Protein AF-R7TW68-F1 (afdb_monomer_lite)

Radius of gyration: 15.7 Å; chains: 1; bounding box: 42×20×42 Å

Structure (mmCIF, N/CA/C/O backbone):
data_AF-R7TW68-F1
#
_entry.id   AF-R7TW68-F1
#
loop_
_atom_site.group_PDB
_atom_site.id
_atom_site.type_symbol
_atom_site.label_atom_id
_atom_site.label_alt_id
_atom_site.label_comp_id
_atom_site.label_asym_id
_atom_site.label_entity_id
_atom_site.label_seq_id
_atom_site.pdbx_PDB_ins_code
_atom_site.Cartn_x
_atom_site.Cartn_y
_atom_site.Cartn_z
_atom_site.occupancy
_atom_site.B_iso_or_equiv
_atom_site.auth_seq_id
_atom_site.auth_comp_id
_atom_site.auth_asym_id
_atom_site.auth_atom_id
_atom_site.pdbx_PDB_model_num
ATOM 1 N N . GLU A 1 1 ? -18.576 6.615 12.251 1.00 61.56 1 GLU A N 1
ATOM 2 C CA . GLU A 1 1 ? -17.763 7.619 12.966 1.00 61.56 1 GLU A CA 1
ATOM 3 C C . GLU A 1 1 ? -17.789 7.376 14.468 1.00 61.56 1 GLU A C 1
ATOM 5 O O . GLU A 1 1 ? -16.732 7.093 15.006 1.00 61.56 1 GLU A O 1
ATOM 10 N N . GLU A 1 2 ? -18.947 7.351 15.142 1.00 77.38 2 GLU A N 1
ATOM 11 C CA . GLU A 1 2 ? -18.990 6.984 16.577 1.00 77.38 2 GLU A CA 1
ATOM 12 C C . GLU A 1 2 ? -18.483 5.558 16.859 1.00 77.38 2 GLU A C 1
ATOM 14 O O . GLU A 1 2 ? -17.748 5.343 17.818 1.00 77.38 2 GLU A O 1
ATOM 19 N N . GLU A 1 3 ? -18.784 4.596 15.980 1.00 86.38 3 GLU A N 1
ATOM 20 C CA . GLU A 1 3 ? -18.284 3.214 16.093 1.00 86.38 3 GLU A CA 1
ATOM 21 C C . GLU A 1 3 ? -16.756 3.096 15.937 1.00 86.38 3 GLU A C 1
ATOM 23 O O . GLU A 1 3 ? -16.156 2.138 16.424 1.00 86.38 3 GLU A O 1
ATOM 28 N N . ASP A 1 4 ? -16.120 4.085 15.298 1.00 90.56 4 ASP A N 1
ATOM 29 C CA . ASP A 1 4 ? -14.671 4.111 15.061 1.00 90.56 4 ASP A CA 1
ATOM 30 C C . ASP A 1 4 ? -13.904 4.707 16.239 1.00 90.56 4 ASP A C 1
ATOM 32 O O . ASP A 1 4 ? -12.716 4.429 16.408 1.00 90.56 4 ASP A O 1
ATOM 36 N N . LEU A 1 5 ? -14.585 5.502 17.069 1.00 92.31 5 LEU A N 1
ATOM 37 C CA . LEU A 1 5 ? -13.988 6.281 18.147 1.00 92.31 5 LEU A CA 1
ATOM 38 C C . LEU A 1 5 ? -13.130 5.431 19.106 1.00 92.31 5 LEU A C 1
ATOM 40 O O . LEU A 1 5 ? -11.992 5.827 19.367 1.00 92.31 5 LEU A O 1
ATOM 44 N N . PRO A 1 6 ? -13.561 4.232 19.555 1.00 92.69 6 PRO A N 1
ATOM 45 C CA . PRO A 1 6 ? -12.726 3.391 20.415 1.00 92.69 6 PRO A CA 1
ATOM 46 C C . PRO A 1 6 ? -11.424 2.931 19.741 1.00 92.69 6 PRO A C 1
ATOM 48 O O . PRO A 1 6 ? -10.395 2.793 20.403 1.00 92.69 6 PRO A O 1
ATOM 51 N N . TYR A 1 7 ? -11.453 2.696 18.427 1.00 94.69 7 TYR A N 1
ATOM 52 C CA . TYR A 1 7 ? -10.287 2.252 17.662 1.00 94.69 7 TYR A CA 1
ATOM 53 C C . TYR A 1 7 ? -9.342 3.411 17.348 1.00 94.69 7 TYR A C 1
ATOM 55 O O . TYR A 1 7 ? -8.125 3.241 17.426 1.00 94.69 7 TYR A O 1
ATOM 63 N N . GLU A 1 8 ? -9.889 4.587 17.036 1.00 93.06 8 GLU A N 1
ATOM 64 C CA . GLU A 1 8 ? -9.118 5.818 16.857 1.00 93.06 8 GLU A CA 1
ATOM 65 C C . GLU A 1 8 ? -8.374 6.183 18.147 1.00 93.06 8 GLU A C 1
ATOM 67 O O . GLU A 1 8 ? -7.168 6.429 18.115 1.00 93.06 8 GLU A O 1
ATOM 72 N N . GLU A 1 9 ? -9.042 6.130 19.302 1.00 93.38 9 GLU A N 1
ATOM 73 C CA . GLU A 1 9 ? -8.395 6.371 20.594 1.00 93.38 9 GLU A CA 1
ATOM 74 C C . GLU A 1 9 ? -7.313 5.333 20.923 1.00 93.38 9 GLU A C 1
ATOM 76 O O . GLU A 1 9 ? -6.235 5.707 21.391 1.00 93.38 9 GLU A O 1
ATOM 81 N N . ASP A 1 10 ? -7.559 4.039 20.680 1.00 92.62 10 ASP A N 1
ATOM 82 C CA . ASP A 1 10 ? -6.573 2.982 20.953 1.00 92.62 10 ASP A CA 1
ATOM 83 C C . ASP A 1 10 ? -5.318 3.155 20.087 1.00 92.62 10 ASP A C 1
ATOM 85 O O . ASP A 1 10 ? -4.191 3.069 20.577 1.00 92.62 10 ASP A O 1
ATOM 89 N N . VAL A 1 11 ? -5.500 3.468 18.804 1.00 94.62 11 VAL A N 1
ATOM 90 C CA . VAL A 1 11 ? -4.395 3.728 17.881 1.00 94.62 11 VAL A CA 1
ATOM 91 C C . VAL A 1 11 ? -3.634 5.001 18.255 1.00 94.62 11 VAL A C 1
ATOM 93 O O . VAL A 1 11 ? -2.408 4.996 18.188 1.00 94.62 11 VAL A O 1
ATOM 96 N N . LEU A 1 12 ? -4.309 6.067 18.694 1.00 93.44 12 LEU A N 1
ATOM 97 C CA . LEU A 1 12 ? -3.648 7.298 19.146 1.00 93.44 12 LEU A CA 1
ATOM 98 C C . LEU A 1 12 ? -2.850 7.098 20.439 1.00 93.44 12 LEU A C 1
ATOM 100 O O . LEU A 1 12 ? -1.771 7.667 20.590 1.00 93.44 12 LEU A O 1
ATOM 104 N N . ARG A 1 13 ? -3.346 6.275 21.368 1.00 93.88 13 ARG A N 1
ATOM 105 C CA . ARG A 1 13 ? -2.626 5.945 22.610 1.00 93.88 13 ARG A CA 1
ATOM 106 C C . ARG A 1 13 ? -1.459 4.991 22.364 1.00 93.88 13 ARG A C 1
ATOM 108 O O . ARG A 1 13 ? -0.448 5.075 23.054 1.00 93.88 13 ARG A O 1
ATOM 115 N N . ASN A 1 14 ? -1.592 4.093 21.388 1.00 93.31 14 ASN A N 1
ATOM 116 C CA . ASN A 1 14 ? -0.647 3.015 21.105 1.00 93.31 14 ASN A CA 1
ATOM 117 C C . ASN A 1 14 ? -0.188 3.021 19.634 1.00 93.31 14 ASN A C 1
ATOM 119 O O . ASN A 1 14 ? -0.236 1.987 18.961 1.00 93.31 14 ASN A O 1
ATOM 123 N N . THR A 1 15 ? 0.297 4.161 19.133 1.00 92.88 15 THR A N 1
ATOM 124 C CA . THR A 1 15 ? 0.612 4.372 17.701 1.00 92.88 15 THR A CA 1
ATOM 125 C C . THR A 1 15 ? 1.610 3.370 17.126 1.00 92.88 15 THR A C 1
ATOM 127 O O . THR A 1 15 ? 1.499 2.969 15.970 1.00 92.88 15 THR A O 1
ATOM 130 N N . TYR A 1 16 ? 2.557 2.886 17.929 1.00 92.94 16 TYR A N 1
ATOM 131 C CA . TYR A 1 16 ? 3.561 1.915 17.482 1.00 92.94 16 TYR A CA 1
ATOM 132 C C . TYR A 1 16 ? 3.117 0.447 17.635 1.00 92.94 16 TYR A C 1
ATOM 134 O O . TYR A 1 16 ? 3.856 -0.482 17.296 1.00 92.94 16 TYR A O 1
ATOM 142 N N . SER A 1 17 ? 1.895 0.201 18.119 1.00 95.00 17 SER A N 1
ATOM 143 C CA . SER A 1 17 ? 1.343 -1.142 18.285 1.00 95.00 17 SER A CA 1
ATOM 144 C C . SER A 1 17 ? 0.704 -1.640 16.994 1.00 95.00 17 SER A C 1
ATOM 146 O O . SER A 1 17 ? -0.448 -1.347 16.676 1.00 95.00 17 SER A O 1
ATOM 148 N N . VAL A 1 18 ? 1.418 -2.516 16.285 1.00 95.19 18 VAL A N 1
ATOM 149 C CA . VAL A 1 18 ? 0.892 -3.225 15.103 1.00 95.19 18 VAL A CA 1
ATOM 150 C C . VAL A 1 18 ? -0.435 -3.944 15.401 1.00 95.19 18 VAL A C 1
ATOM 152 O O . VAL A 1 18 ? -1.287 -4.051 14.523 1.00 95.19 18 VAL A O 1
ATOM 155 N N . LYS A 1 19 ? -0.638 -4.427 16.637 1.00 96.44 19 LYS A N 1
ATOM 156 C CA . LYS A 1 19 ? -1.884 -5.101 17.039 1.00 96.44 19 LYS A CA 1
ATOM 157 C C . LYS A 1 19 ? -3.076 -4.142 17.067 1.00 96.44 19 LYS A C 1
ATOM 159 O O . LYS A 1 19 ? -4.140 -4.531 16.602 1.00 96.44 19 LYS A O 1
ATOM 164 N N . CYS A 1 20 ? -2.903 -2.926 17.590 1.00 96.31 20 CYS A N 1
ATOM 165 C CA . CYS A 1 20 ? -3.973 -1.925 17.652 1.00 96.31 20 CYS A CA 1
ATOM 166 C C . CYS A 1 20 ? -4.424 -1.537 16.237 1.00 96.31 20 CYS A C 1
ATOM 168 O O . CYS A 1 20 ? -5.614 -1.578 15.937 1.00 96.31 20 CYS A O 1
ATOM 170 N N . TRP A 1 21 ? -3.467 -1.318 15.328 1.00 97.31 21 TRP A N 1
ATOM 171 C CA . TRP A 1 21 ? -3.762 -1.076 13.913 1.00 97.31 21 TRP A CA 1
ATOM 172 C C . TRP A 1 21 ? -4.523 -2.224 13.248 1.00 97.31 21 TRP A C 1
ATOM 174 O O . TRP A 1 21 ? -5.498 -1.972 12.547 1.00 97.31 21 TRP A O 1
ATOM 184 N N . PHE A 1 22 ? -4.122 -3.481 13.473 1.00 97.12 22 PHE A N 1
ATOM 185 C CA . PHE A 1 22 ? -4.842 -4.617 12.890 1.00 97.12 22 PHE A CA 1
ATOM 186 C C . PHE A 1 22 ? -6.267 -4.755 13.418 1.00 97.12 22 PHE A C 1
ATOM 188 O O . PHE A 1 22 ? -7.154 -5.003 12.614 1.00 97.12 22 PHE A O 1
ATOM 195 N N . ARG A 1 23 ? -6.522 -4.513 14.712 1.00 96.88 23 ARG A N 1
ATOM 196 C CA . ARG A 1 23 ? -7.902 -4.502 15.230 1.00 96.88 23 ARG A CA 1
ATOM 197 C C . ARG A 1 23 ? -8.765 -3.474 14.506 1.00 96.88 23 ARG A C 1
ATOM 199 O O . ARG A 1 23 ? -9.903 -3.777 14.165 1.00 96.88 23 ARG A O 1
ATOM 206 N N . TYR A 1 24 ? -8.218 -2.285 14.249 1.00 96.69 24 TYR A N 1
ATOM 207 C CA . TYR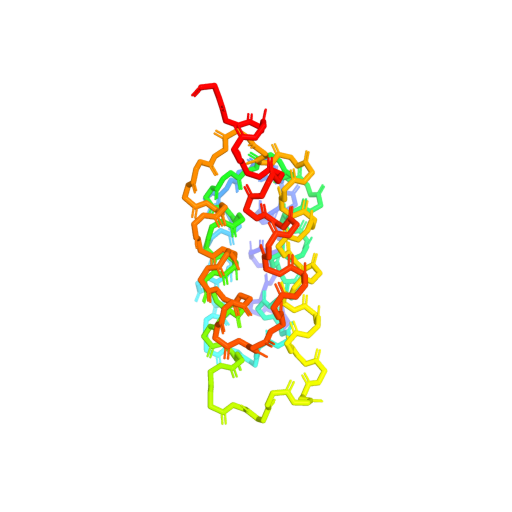 A 1 24 ? -8.958 -1.251 13.534 1.00 96.69 24 TYR A CA 1
ATOM 208 C C . TYR A 1 24 ? -9.204 -1.629 12.063 1.00 96.69 24 TYR A C 1
ATOM 210 O O . TYR A 1 24 ? -10.311 -1.485 11.547 1.00 96.69 24 TYR A O 1
ATOM 218 N N . ILE A 1 25 ? -8.195 -2.188 11.392 1.00 96.56 25 ILE A N 1
ATOM 219 C CA . ILE A 1 25 ? -8.328 -2.696 10.019 1.00 96.56 25 ILE A CA 1
ATOM 220 C C . ILE A 1 25 ? -9.377 -3.813 9.941 1.00 96.56 25 ILE A C 1
ATOM 222 O O . ILE A 1 25 ? -10.203 -3.803 9.031 1.00 96.56 25 ILE A O 1
ATOM 226 N N . ASP A 1 26 ? -9.367 -4.749 10.890 1.00 95.88 26 ASP A N 1
ATOM 227 C CA . ASP A 1 26 ? -10.316 -5.861 10.950 1.00 95.88 26 ASP A CA 1
ATOM 228 C C . ASP A 1 26 ? -11.743 -5.352 11.184 1.00 95.88 26 ASP A C 1
ATOM 230 O O . A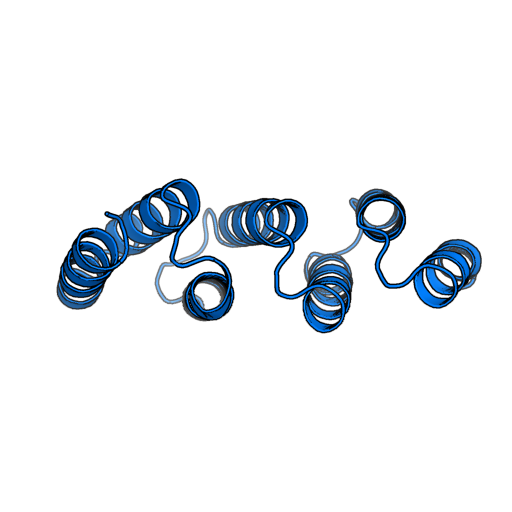SP A 1 26 ? -12.671 -5.801 10.506 1.00 95.88 26 ASP A O 1
ATOM 234 N N . HIS A 1 27 ? -11.919 -4.355 12.059 1.00 95.25 27 HIS A N 1
ATOM 235 C CA . HIS A 1 27 ? -13.197 -3.665 12.246 1.00 95.25 27 HIS A CA 1
ATOM 236 C C . HIS A 1 27 ? -13.706 -3.041 10.936 1.00 95.25 27 HIS A C 1
ATOM 238 O O . HIS A 1 27 ? -14.883 -3.166 10.602 1.00 95.25 27 HIS A O 1
ATOM 244 N N . LYS A 1 28 ? -12.813 -2.447 10.136 1.00 94.75 28 LYS A N 1
ATOM 245 C CA . LYS A 1 28 ? -13.147 -1.878 8.822 1.00 94.75 28 LYS A CA 1
ATOM 246 C C . LYS A 1 28 ? -13.109 -2.873 7.662 1.00 94.75 28 LYS A C 1
ATOM 248 O O . LYS A 1 28 ? -13.265 -2.454 6.519 1.00 94.75 28 LYS A O 1
ATOM 253 N N . SER A 1 29 ? -12.952 -4.174 7.896 1.00 91.44 29 SER A N 1
ATOM 254 C CA . SER A 1 29 ? -12.770 -5.160 6.817 1.00 91.44 29 SER A CA 1
ATOM 255 C C . SER A 1 29 ? -13.945 -5.264 5.830 1.00 91.44 29 SER A C 1
ATOM 257 O O . SER A 1 29 ? -13.734 -5.646 4.678 1.00 91.44 29 SER A O 1
ATOM 259 N N . SER A 1 30 ? -15.161 -4.902 6.253 1.00 91.12 30 SER A N 1
ATOM 260 C CA . SER A 1 30 ? -16.372 -4.838 5.418 1.00 91.12 30 SER A CA 1
ATOM 261 C C . SER A 1 30 ? -16.595 -3.476 4.748 1.00 91.12 30 SER A C 1
ATOM 263 O O . SER A 1 30 ? -17.486 -3.341 3.908 1.00 91.12 30 SER A O 1
ATOM 265 N N . ALA A 1 31 ? -15.803 -2.464 5.106 1.00 94.31 31 ALA A N 1
ATOM 266 C CA . ALA A 1 31 ? -15.911 -1.126 4.550 1.00 94.31 31 ALA A CA 1
ATOM 267 C C . ALA A 1 31 ? -15.366 -1.070 3.109 1.00 94.31 31 ALA A C 1
ATOM 269 O O . ALA A 1 31 ? -14.634 -1.962 2.666 1.00 94.31 31 ALA A O 1
ATOM 270 N N . PRO A 1 32 ? -15.671 -0.001 2.353 1.00 95.38 32 PRO A N 1
ATOM 271 C CA . PRO A 1 32 ? -15.099 0.191 1.029 1.00 95.38 32 PRO A CA 1
ATOM 272 C C . PRO A 1 32 ? -13.564 0.193 1.047 1.00 95.38 32 PRO A C 1
ATOM 274 O O . PRO A 1 32 ? -12.931 0.696 1.977 1.00 95.38 32 PRO A O 1
ATOM 277 N N . ASN A 1 33 ? -12.959 -0.283 -0.044 1.00 93.94 33 ASN A N 1
ATOM 278 C CA . ASN A 1 33 ? -11.504 -0.413 -0.187 1.00 93.94 33 ASN A CA 1
ATOM 279 C C . ASN A 1 33 ? -10.723 0.861 0.179 1.00 93.94 33 ASN A C 1
ATOM 281 O O . ASN A 1 33 ? -9.663 0.765 0.791 1.00 93.94 33 ASN A O 1
ATOM 285 N N . TYR A 1 34 ? -11.234 2.047 -0.174 1.00 94.75 34 TYR A N 1
ATOM 286 C CA . TYR A 1 34 ? -10.560 3.313 0.128 1.00 94.75 34 TYR A CA 1
ATOM 287 C C . TYR A 1 34 ? -10.439 3.564 1.640 1.00 94.75 34 TYR A C 1
ATOM 289 O O . TYR A 1 34 ? -9.406 4.057 2.086 1.00 94.75 34 TYR A O 1
ATOM 297 N N . ALA A 1 35 ? -11.450 3.184 2.430 1.00 95.81 35 ALA A N 1
ATOM 298 C CA . ALA A 1 35 ? -11.467 3.386 3.875 1.00 95.81 35 ALA A CA 1
ATOM 299 C C . ALA A 1 35 ? -10.427 2.488 4.557 1.00 95.81 35 ALA A C 1
ATOM 301 O O . ALA A 1 35 ? -9.626 2.956 5.363 1.00 95.81 35 ALA A O 1
ATOM 302 N N . VAL A 1 36 ? -10.371 1.215 4.154 1.00 96.69 36 VAL A N 1
ATOM 303 C CA . VAL A 1 36 ? -9.358 0.267 4.638 1.00 96.69 36 VAL A CA 1
ATOM 304 C C . VAL A 1 36 ? -7.954 0.724 4.238 1.00 96.69 36 VAL A C 1
ATOM 306 O O . VAL A 1 36 ? -7.048 0.761 5.070 1.00 96.69 36 VAL A O 1
ATOM 309 N N . ASN A 1 37 ? -7.772 1.136 2.979 1.00 96.94 37 ASN A N 1
ATOM 310 C CA . ASN A 1 37 ? -6.489 1.629 2.480 1.00 96.94 37 ASN A CA 1
ATOM 311 C C . ASN A 1 37 ? -6.015 2.860 3.262 1.00 96.94 37 ASN A C 1
ATOM 313 O O . ASN A 1 37 ? -4.842 2.937 3.608 1.00 96.94 37 ASN A O 1
ATOM 317 N N . MET A 1 38 ? -6.916 3.786 3.602 1.00 96.56 38 MET A N 1
ATOM 318 C CA . MET A 1 38 ? -6.583 4.966 4.400 1.00 96.56 38 MET A CA 1
ATOM 319 C C . MET A 1 38 ? -6.018 4.593 5.778 1.00 96.56 38 MET A C 1
ATOM 321 O O . MET A 1 38 ? -5.048 5.206 6.221 1.00 96.56 38 MET A O 1
ATOM 325 N N . ILE A 1 39 ? -6.567 3.569 6.438 1.00 96.75 39 ILE A N 1
ATOM 326 C CA . ILE A 1 39 ? -6.057 3.100 7.735 1.00 96.75 39 ILE A CA 1
ATOM 327 C C . ILE A 1 39 ? -4.673 2.467 7.577 1.00 96.75 39 ILE A C 1
ATOM 329 O O . ILE A 1 39 ? -3.783 2.758 8.374 1.00 96.75 39 ILE A O 1
ATOM 333 N N . TYR A 1 40 ? -4.443 1.673 6.527 1.00 97.81 40 TYR A N 1
ATOM 334 C CA . TYR A 1 40 ? -3.105 1.148 6.233 1.00 97.81 40 TYR A CA 1
ATOM 335 C C . TYR A 1 40 ? -2.085 2.255 5.953 1.00 97.81 40 TYR A C 1
ATOM 337 O O . TYR A 1 40 ? -0.979 2.203 6.485 1.00 97.81 40 TYR A O 1
ATOM 345 N N . GLU A 1 41 ? -2.438 3.265 5.153 1.00 97.38 41 GLU A N 1
ATOM 346 C CA . GLU A 1 41 ? -1.546 4.396 4.869 1.00 97.38 41 GLU A CA 1
ATOM 347 C C . GLU A 1 41 ? -1.208 5.175 6.144 1.00 97.38 41 GLU A C 1
ATOM 349 O O . GLU A 1 41 ? -0.064 5.586 6.327 1.00 97.38 41 GLU A O 1
ATOM 354 N N . ARG A 1 42 ?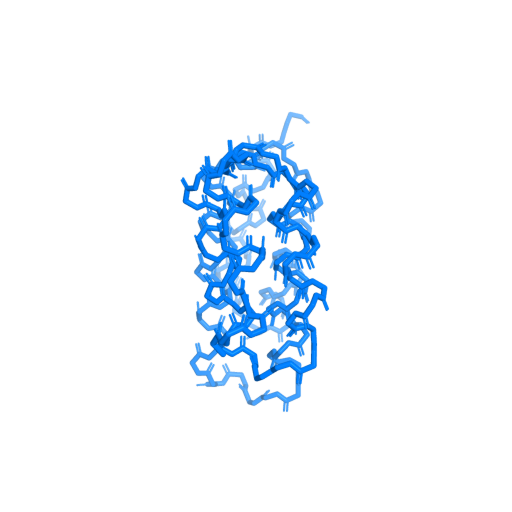 -2.169 5.342 7.059 1.00 97.44 42 ARG A N 1
ATOM 355 C CA . ARG A 1 42 ? -1.918 5.932 8.383 1.00 97.44 42 ARG A CA 1
ATOM 356 C C . ARG A 1 42 ? -0.983 5.057 9.216 1.00 97.44 42 ARG A C 1
ATOM 358 O O . ARG A 1 42 ? 0.025 5.554 9.707 1.00 97.44 42 ARG A O 1
ATOM 365 N N . ALA A 1 43 ? -1.255 3.758 9.304 1.00 96.94 43 ALA A N 1
ATOM 366 C CA . ALA A 1 43 ? -0.425 2.822 10.057 1.00 96.94 43 ALA A CA 1
ATOM 367 C C . ALA A 1 43 ? 1.028 2.801 9.557 1.00 96.94 43 ALA A C 1
ATOM 369 O O . ALA A 1 43 ? 1.963 2.759 10.350 1.00 96.94 43 ALA A O 1
ATOM 370 N N . LEU A 1 44 ? 1.230 2.854 8.239 1.00 96.94 44 LEU A N 1
ATOM 371 C CA . LEU A 1 44 ? 2.552 2.823 7.610 1.00 96.94 44 LEU A CA 1
ATOM 372 C C . LEU A 1 44 ? 3.308 4.155 7.699 1.00 96.94 44 LEU A C 1
ATOM 374 O O . LEU A 1 44 ? 4.531 4.142 7.576 1.00 96.94 44 LEU A O 1
ATOM 378 N N . LYS A 1 45 ? 2.621 5.280 7.939 1.00 95.94 45 LYS A N 1
ATOM 379 C CA . LYS A 1 45 ? 3.278 6.548 8.296 1.00 95.94 45 LYS A CA 1
ATOM 380 C C . LYS A 1 45 ? 3.922 6.467 9.678 1.00 95.94 45 LYS A C 1
ATOM 382 O O . LYS A 1 45 ? 5.063 6.886 9.825 1.00 95.94 45 LYS A O 1
ATOM 387 N N . GLU A 1 46 ? 3.225 5.877 10.647 1.00 96.12 46 GLU A N 1
ATOM 388 C CA . GLU A 1 46 ? 3.747 5.694 12.010 1.00 96.12 46 GLU A CA 1
ATOM 389 C C . GLU A 1 46 ? 4.759 4.537 12.100 1.00 96.12 46 GLU A C 1
ATOM 391 O O . GLU A 1 46 ? 5.725 4.589 12.859 1.00 96.12 46 GLU A O 1
ATOM 396 N N . LEU A 1 47 ? 4.558 3.472 11.313 1.00 95.56 47 LEU A N 1
ATOM 397 C CA . LEU A 1 47 ? 5.347 2.235 11.350 1.00 95.56 47 LEU A CA 1
ATOM 398 C C . LEU A 1 47 ? 5.882 1.833 9.961 1.00 95.56 47 LEU A C 1
ATOM 400 O O . LEU A 1 47 ? 5.563 0.744 9.461 1.00 95.56 47 LEU A O 1
ATOM 404 N N . PRO A 1 48 ? 6.756 2.644 9.340 1.00 94.94 48 PRO A N 1
ATOM 405 C CA . PRO A 1 48 ? 7.247 2.391 7.985 1.00 94.94 48 PRO A CA 1
ATOM 406 C C . PRO A 1 48 ? 8.117 1.130 7.869 1.00 94.94 48 PRO A C 1
ATOM 408 O O . PRO A 1 48 ? 8.224 0.560 6.789 1.00 94.94 48 PRO A O 1
ATOM 411 N N . GLY A 1 49 ? 8.714 0.652 8.965 1.00 94.31 49 GLY A N 1
ATOM 412 C CA . GLY A 1 49 ? 9.516 -0.581 8.996 1.00 94.31 49 GLY A CA 1
ATOM 413 C C . GLY A 1 49 ? 8.725 -1.863 9.289 1.00 94.31 49 GLY A C 1
ATOM 414 O O . GLY A 1 49 ? 9.308 -2.943 9.395 1.00 94.31 49 GLY A O 1
ATOM 415 N N . SER A 1 50 ? 7.402 -1.786 9.474 1.00 96.75 50 SER A N 1
ATOM 416 C CA . SER A 1 50 ? 6.608 -2.953 9.871 1.00 96.75 50 SER A CA 1
ATOM 417 C C . SER A 1 50 ? 6.355 -3.894 8.694 1.00 96.75 50 SER A C 1
ATOM 419 O O . SER A 1 50 ? 5.436 -3.693 7.896 1.00 96.75 50 SER A O 1
ATOM 421 N N . TYR A 1 51 ? 7.117 -4.992 8.633 1.00 96.31 51 TYR A N 1
ATOM 422 C CA . TYR A 1 51 ? 6.914 -6.051 7.634 1.00 96.31 51 TYR A CA 1
ATOM 423 C C . TYR A 1 51 ? 5.474 -6.562 7.606 1.00 96.31 51 TYR A C 1
ATOM 425 O O . TYR A 1 51 ? 4.905 -6.753 6.536 1.00 96.31 51 TYR A O 1
ATOM 433 N N . LYS A 1 52 ? 4.871 -6.777 8.782 1.00 97.06 52 LYS A N 1
ATOM 434 C CA . LYS A 1 52 ? 3.518 -7.337 8.879 1.00 97.06 52 LYS A CA 1
ATOM 435 C C . LYS A 1 52 ? 2.481 -6.412 8.240 1.00 97.06 52 LYS A C 1
ATOM 437 O O . LYS A 1 52 ? 1.618 -6.906 7.516 1.00 97.06 52 LYS A O 1
ATOM 442 N N . LEU A 1 53 ? 2.584 -5.100 8.476 1.00 97.44 53 LEU A N 1
ATOM 443 C CA . LEU A 1 53 ? 1.678 -4.113 7.882 1.00 97.44 53 LEU A CA 1
ATOM 444 C C . LEU A 1 53 ? 1.894 -4.013 6.372 1.00 97.44 53 LEU A C 1
ATOM 446 O O . LEU A 1 53 ? 0.930 -4.166 5.627 1.00 97.44 53 LEU A O 1
ATOM 450 N N . TRP A 1 54 ?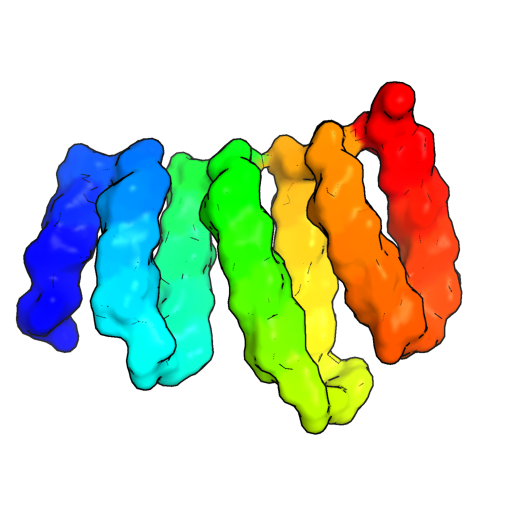 3.142 -3.865 5.915 1.00 97.75 54 TRP A N 1
ATOM 451 C CA . TRP A 1 54 ? 3.453 -3.809 4.483 1.00 97.75 54 TRP A CA 1
ATOM 452 C C . TRP A 1 54 ? 2.994 -5.057 3.737 1.00 97.75 54 TRP A C 1
ATOM 454 O O . TRP A 1 54 ? 2.306 -4.955 2.725 1.00 97.75 54 TRP A O 1
ATOM 464 N N . TYR A 1 55 ? 3.329 -6.245 4.239 1.00 97.50 55 TYR A N 1
ATOM 465 C CA . TYR A 1 55 ? 2.962 -7.502 3.595 1.00 97.50 55 TYR A CA 1
ATOM 466 C C . TYR A 1 55 ? 1.441 -7.683 3.520 1.00 97.50 55 TYR A C 1
ATOM 468 O O . TYR A 1 55 ? 0.913 -8.070 2.476 1.00 97.50 55 TYR A O 1
ATOM 476 N N . SER A 1 56 ? 0.723 -7.373 4.604 1.00 97.75 56 SER A N 1
ATOM 477 C CA . SER A 1 56 ? -0.742 -7.427 4.627 1.00 97.75 56 SER A CA 1
ATOM 478 C C . SER A 1 56 ? -1.355 -6.424 3.641 1.00 97.75 56 SER A C 1
ATOM 480 O O . SER A 1 56 ? -2.195 -6.801 2.821 1.00 97.75 56 SER A O 1
ATOM 482 N N . TYR A 1 57 ? -0.861 -5.183 3.634 1.00 97.94 57 TYR A N 1
ATOM 483 C CA . TYR A 1 57 ? -1.353 -4.129 2.754 1.00 97.94 57 TYR A CA 1
ATOM 484 C C . TYR A 1 57 ? -1.116 -4.435 1.272 1.00 97.94 57 TYR A C 1
ATOM 486 O O . TYR A 1 57 ? -2.041 -4.364 0.469 1.00 97.94 57 TYR A O 1
ATOM 494 N N . LEU A 1 58 ? 0.094 -4.855 0.890 1.00 97.94 58 LEU A N 1
ATOM 495 C CA . LEU A 1 58 ? 0.421 -5.195 -0.499 1.00 97.94 58 LEU A CA 1
ATOM 496 C C . LEU A 1 58 ? -0.426 -6.366 -1.017 1.00 97.94 58 LEU A C 1
ATOM 498 O O . LEU A 1 58 ? -0.859 -6.361 -2.172 1.00 97.94 58 LEU A O 1
ATOM 502 N N . ARG A 1 59 ? -0.720 -7.356 -0.163 1.00 97.44 59 ARG A N 1
ATOM 503 C CA . ARG A 1 59 ? -1.649 -8.446 -0.500 1.00 97.44 59 ARG A CA 1
ATOM 504 C C . ARG A 1 59 ? -3.071 -7.940 -0.711 1.00 97.44 59 ARG A C 1
ATOM 506 O O . ARG A 1 59 ? -3.715 -8.366 -1.670 1.00 97.44 59 ARG A O 1
ATOM 513 N N . LEU A 1 60 ? -3.549 -7.039 0.149 1.00 97.06 60 LEU A N 1
ATOM 514 C CA . LEU A 1 60 ? -4.854 -6.401 -0.014 1.00 97.06 60 LEU A CA 1
ATOM 515 C C . LEU A 1 60 ? -4.916 -5.621 -1.333 1.00 97.06 60 LEU A C 1
ATOM 517 O O . LEU A 1 60 ? -5.823 -5.856 -2.125 1.00 97.06 60 LEU A O 1
ATOM 521 N N . ARG A 1 61 ? -3.927 -4.767 -1.614 1.00 97.25 61 ARG A N 1
ATOM 522 C CA . ARG A 1 61 ? -3.850 -3.980 -2.854 1.00 97.25 61 ARG A CA 1
ATOM 523 C C . ARG A 1 61 ? -3.882 -4.879 -4.091 1.00 97.25 61 ARG A C 1
ATOM 525 O O . ARG A 1 61 ? -4.726 -4.683 -4.956 1.00 97.25 61 ARG A O 1
ATOM 532 N N . ARG A 1 62 ? -3.081 -5.951 -4.136 1.00 96.75 62 ARG A N 1
ATOM 533 C CA . ARG A 1 62 ? -3.143 -6.945 -5.230 1.00 96.75 62 ARG A CA 1
ATOM 534 C C . ARG A 1 62 ? -4.529 -7.574 -5.388 1.00 96.75 62 ARG A C 1
ATOM 536 O O . ARG A 1 62 ? -4.980 -7.768 -6.513 1.00 96.75 62 ARG A O 1
ATOM 543 N N . LYS A 1 63 ? -5.216 -7.880 -4.282 1.00 96.12 63 LYS A N 1
ATOM 544 C CA . LYS A 1 63 ? -6.590 -8.405 -4.317 1.00 96.12 63 LYS A CA 1
ATOM 545 C C . LYS A 1 63 ? -7.571 -7.379 -4.894 1.00 96.12 63 LYS A C 1
ATOM 547 O O . LYS A 1 63 ? -8.425 -7.770 -5.678 1.00 96.12 63 LYS A O 1
ATOM 552 N N . GLN A 1 64 ? -7.433 -6.101 -4.541 1.00 95.19 64 GLN A N 1
ATOM 553 C CA . GLN A 1 64 ? -8.287 -5.011 -5.035 1.00 95.19 64 GLN A CA 1
ATOM 554 C C . GLN A 1 64 ? -8.117 -4.749 -6.538 1.00 95.19 64 GLN A C 1
ATOM 556 O O . GLN A 1 64 ? -9.065 -4.321 -7.190 1.00 95.19 64 GLN A O 1
ATOM 561 N N . VAL A 1 65 ? -6.927 -5.011 -7.087 1.00 96.00 65 VAL A N 1
ATOM 562 C CA . VAL A 1 65 ? -6.643 -4.820 -8.518 1.00 96.00 65 VAL A CA 1
ATOM 563 C C . VAL A 1 65 ? -7.048 -6.023 -9.377 1.00 96.00 65 VAL A C 1
ATOM 565 O O . VAL A 1 65 ? -7.276 -5.893 -10.578 1.00 96.00 65 VAL A O 1
ATOM 568 N N . LYS A 1 66 ? -7.175 -7.211 -8.778 1.00 93.81 66 LYS A N 1
ATOM 569 C CA . LYS A 1 66 ? -7.470 -8.447 -9.510 1.00 93.81 66 LYS A CA 1
ATOM 570 C C . LYS A 1 66 ? -8.776 -8.331 -10.312 1.00 93.81 66 LYS A C 1
ATOM 572 O O . LYS A 1 66 ? -9.825 -8.035 -9.752 1.00 93.81 66 LYS A O 1
ATOM 577 N N . GLY A 1 67 ? -8.709 -8.641 -11.608 1.00 90.69 67 GLY A N 1
ATOM 578 C CA . GLY A 1 67 ? -9.862 -8.625 -12.519 1.00 90.69 67 GLY A CA 1
ATOM 579 C C . GLY A 1 67 ? -10.120 -7.281 -13.205 1.00 90.69 67 GLY A C 1
ATOM 580 O O . GLY A 1 67 ? -11.028 -7.194 -14.027 1.00 90.69 67 GLY A O 1
ATOM 581 N N . LYS A 1 68 ? -9.327 -6.246 -12.909 1.00 93.38 68 LYS A N 1
ATOM 582 C CA . LYS A 1 68 ? -9.356 -4.974 -13.637 1.00 93.38 68 LYS A CA 1
ATOM 583 C C . LYS A 1 68 ? -8.537 -5.050 -14.925 1.00 93.38 68 LYS A C 1
ATOM 585 O O . LYS A 1 68 ? -7.668 -5.908 -15.071 1.00 93.38 68 LYS A O 1
ATOM 590 N N . CYS A 1 69 ? -8.801 -4.130 -15.852 1.00 93.56 69 CYS A N 1
ATOM 591 C CA . CYS A 1 69 ? -7.961 -3.964 -17.036 1.00 93.56 69 CYS A CA 1
ATOM 592 C C . CYS A 1 69 ? -6.549 -3.526 -16.623 1.00 93.56 69 CYS A C 1
ATOM 594 O O . CYS A 1 69 ? -6.403 -2.728 -15.700 1.00 93.56 69 CYS A O 1
ATOM 596 N N . LEU A 1 70 ? -5.517 -3.983 -17.337 1.00 90.31 70 LEU A N 1
ATOM 597 C CA . LEU A 1 70 ? -4.122 -3.601 -17.074 1.00 90.31 70 LEU A CA 1
ATOM 598 C C . LEU A 1 70 ? -3.868 -2.088 -17.185 1.00 90.31 70 LEU A C 1
ATOM 600 O O . LEU A 1 70 ? -2.912 -1.587 -16.609 1.00 90.31 70 LEU A O 1
ATOM 604 N N . THR A 1 71 ? -4.723 -1.359 -17.905 1.00 92.31 71 THR A N 1
ATOM 605 C CA . 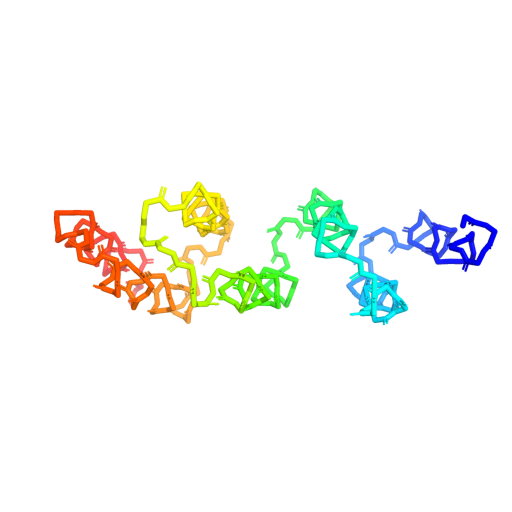THR A 1 71 ? -4.656 0.105 -18.035 1.00 92.31 71 THR A CA 1
ATOM 606 C C . THR A 1 71 ? -5.332 0.851 -16.882 1.00 92.31 71 THR A C 1
ATOM 608 O O . THR A 1 71 ? -5.371 2.078 -16.894 1.00 92.31 71 THR A O 1
ATOM 611 N N . ASP A 1 72 ? -5.934 0.142 -15.923 1.00 94.56 72 ASP A N 1
ATOM 612 C CA . ASP A 1 72 ? -6.596 0.753 -14.771 1.00 94.56 72 ASP A CA 1
ATOM 613 C C . ASP A 1 72 ? -5.550 1.411 -13.844 1.00 94.56 72 ASP A C 1
ATOM 615 O O . ASP A 1 72 ? -4.580 0.745 -13.461 1.00 94.56 72 ASP A O 1
ATOM 619 N N . PRO A 1 73 ? -5.747 2.677 -13.421 1.00 94.81 73 PRO A N 1
ATOM 620 C CA . PRO A 1 73 ? -4.799 3.399 -12.565 1.00 94.81 73 PRO A CA 1
ATOM 621 C C . PRO A 1 73 ? -4.439 2.674 -11.262 1.00 94.81 73 PRO A C 1
ATOM 623 O O . PRO A 1 73 ? -3.361 2.888 -10.703 1.00 94.81 73 PRO A O 1
ATOM 626 N N . MET A 1 74 ? -5.296 1.771 -10.773 1.00 94.69 74 MET A N 1
ATOM 627 C CA . MET A 1 74 ? -5.006 1.008 -9.561 1.00 94.69 74 MET A CA 1
ATOM 628 C C . MET A 1 74 ? -3.778 0.095 -9.689 1.00 94.69 74 MET A C 1
ATOM 630 O O . MET A 1 74 ? -3.152 -0.215 -8.664 1.00 94.69 74 MET A O 1
ATOM 634 N N . TYR A 1 75 ? -3.412 -0.334 -10.903 1.00 95.88 75 TYR A N 1
ATOM 635 C CA . TYR A 1 75 ? -2.161 -1.060 -11.137 1.00 95.88 75 TYR A CA 1
ATOM 636 C C . TYR A 1 75 ? -0.955 -0.182 -10.801 1.00 95.88 75 TYR A C 1
ATOM 638 O O . TYR A 1 75 ? -0.080 -0.614 -10.046 1.00 95.88 75 TYR A O 1
ATOM 646 N N . ASP A 1 76 ? -0.949 1.069 -11.260 1.00 95.06 76 ASP A N 1
ATOM 647 C CA . ASP A 1 76 ? 0.121 2.025 -10.975 1.00 95.06 76 ASP A CA 1
ATOM 648 C C . ASP A 1 76 ? 0.173 2.425 -9.504 1.00 95.06 76 ASP A C 1
ATOM 650 O O . ASP A 1 76 ? 1.256 2.457 -8.917 1.00 95.06 76 ASP A O 1
ATOM 654 N N . GLU A 1 77 ? -0.974 2.626 -8.858 1.00 95.94 77 GLU A N 1
ATOM 655 C CA . GLU A 1 77 ? -1.009 2.870 -7.414 1.00 95.94 77 GLU A CA 1
ATOM 656 C C . GLU A 1 77 ? -0.434 1.685 -6.618 1.00 95.94 77 GLU A C 1
ATOM 658 O O . GLU A 1 77 ? 0.300 1.867 -5.644 1.00 95.94 77 GLU A O 1
ATOM 663 N N . THR A 1 78 ? -0.739 0.450 -7.033 1.00 96.75 78 THR A N 1
ATOM 664 C CA . THR A 1 78 ? -0.216 -0.763 -6.385 1.00 96.75 78 THR A CA 1
ATOM 665 C C . THR A 1 78 ? 1.279 -0.930 -6.649 1.00 96.75 78 THR A C 1
ATOM 667 O O . THR A 1 78 ? 2.028 -1.248 -5.726 1.00 96.75 78 THR A O 1
ATOM 670 N N . ASN A 1 79 ? 1.742 -0.631 -7.865 1.00 96.69 79 ASN A N 1
ATOM 671 C CA . ASN A 1 79 ? 3.166 -0.550 -8.190 1.00 96.69 79 ASN A CA 1
ATOM 672 C C . ASN A 1 79 ? 3.876 0.499 -7.315 1.00 96.69 79 ASN A C 1
ATOM 674 O O . ASN A 1 79 ? 4.963 0.237 -6.802 1.00 96.69 79 ASN A O 1
ATOM 678 N N . GLY A 1 80 ? 3.257 1.662 -7.097 1.00 97.00 80 GLY A N 1
ATOM 679 C CA . GLY A 1 80 ? 3.763 2.703 -6.203 1.00 97.00 80 GLY A CA 1
ATOM 680 C C . GLY A 1 80 ? 3.828 2.254 -4.741 1.00 97.00 80 GLY A C 1
ATOM 681 O O . GLY A 1 80 ? 4.799 2.550 -4.048 1.00 97.00 80 GLY A O 1
ATOM 682 N N . ALA A 1 81 ? 2.842 1.488 -4.265 1.00 97.31 81 ALA A N 1
ATOM 683 C CA . ALA A 1 81 ? 2.880 0.892 -2.929 1.00 97.31 81 ALA A CA 1
ATOM 684 C C . ALA A 1 81 ? 4.051 -0.094 -2.768 1.00 97.31 81 ALA A C 1
ATOM 686 O O . ALA A 1 81 ? 4.725 -0.063 -1.739 1.00 97.31 81 ALA A O 1
ATOM 687 N N . PHE A 1 82 ? 4.342 -0.914 -3.784 1.00 97.56 82 PHE A N 1
ATOM 688 C CA . PHE A 1 82 ? 5.514 -1.798 -3.782 1.00 97.56 82 PHE A CA 1
ATOM 689 C C . PHE A 1 82 ? 6.833 -1.025 -3.724 1.00 97.56 82 PHE A C 1
ATOM 691 O O . PHE A 1 82 ? 7.684 -1.343 -2.896 1.00 97.56 82 PHE A O 1
ATOM 698 N N . GLU A 1 83 ? 7.000 0.007 -4.554 1.00 97.06 83 GLU A N 1
ATOM 699 C CA . GLU A 1 83 ? 8.224 0.820 -4.548 1.00 97.06 83 GLU A CA 1
ATOM 700 C C . GLU A 1 83 ? 8.433 1.512 -3.193 1.00 97.06 83 GLU A C 1
ATOM 702 O O . GLU A 1 83 ? 9.545 1.497 -2.670 1.00 97.06 83 GLU A O 1
ATOM 707 N N . ARG A 1 84 ? 7.366 2.029 -2.561 1.00 97.00 84 ARG A N 1
ATOM 708 C CA . ARG A 1 84 ? 7.438 2.587 -1.198 1.00 97.00 84 ARG A CA 1
ATOM 709 C C . ARG A 1 84 ? 7.813 1.539 -0.156 1.00 97.00 84 ARG A C 1
ATOM 711 O O . ARG A 1 84 ? 8.663 1.807 0.689 1.00 97.00 84 ARG A O 1
ATOM 718 N N . ALA A 1 85 ? 7.220 0.348 -0.223 1.00 96.75 85 ALA A N 1
ATOM 719 C CA . ALA A 1 85 ? 7.549 -0.739 0.694 1.00 96.75 85 ALA A CA 1
ATOM 720 C C . ALA A 1 85 ? 9.034 -1.111 0.604 1.00 96.75 85 ALA A C 1
ATOM 722 O O . ALA A 1 85 ? 9.687 -1.333 1.621 1.00 96.75 85 ALA A O 1
ATOM 723 N N . LEU A 1 86 ? 9.589 -1.139 -0.608 1.00 95.75 86 LEU A N 1
ATOM 724 C CA . LEU A 1 86 ? 10.986 -1.487 -0.846 1.00 95.75 86 LEU A CA 1
ATOM 725 C C . LEU A 1 86 ? 11.979 -0.438 -0.333 1.00 95.75 86 LEU A C 1
ATOM 727 O O . LEU A 1 86 ? 13.129 -0.799 -0.119 1.00 95.75 86 LEU A O 1
ATOM 731 N N . VAL A 1 87 ? 11.568 0.803 -0.050 1.00 95.38 87 VAL A N 1
ATOM 732 C CA . VAL A 1 87 ? 12.438 1.784 0.629 1.00 95.38 87 VAL A CA 1
ATOM 733 C C . VAL A 1 87 ? 12.855 1.277 2.013 1.00 95.38 87 VAL A C 1
ATOM 735 O O . VAL A 1 87 ? 14.026 1.355 2.370 1.00 95.38 87 VAL A O 1
ATOM 738 N N . PHE A 1 88 ? 11.919 0.698 2.769 1.00 93.06 88 PHE A N 1
ATOM 739 C CA . PHE A 1 88 ? 12.171 0.202 4.127 1.00 93.06 88 PHE A CA 1
ATOM 740 C C . PHE A 1 88 ? 12.449 -1.307 4.173 1.00 93.06 88 PHE A C 1
ATOM 742 O O . PHE A 1 88 ? 13.201 -1.780 5.021 1.00 93.06 88 PHE A O 1
ATOM 749 N N . MET A 1 89 ? 11.872 -2.078 3.247 1.00 93.00 89 MET A N 1
ATOM 750 C CA . MET A 1 89 ? 11.859 -3.543 3.281 1.00 93.00 89 MET A CA 1
ATOM 751 C C . MET A 1 89 ? 12.745 -4.193 2.206 1.00 93.00 89 MET A C 1
ATOM 753 O O . MET A 1 89 ? 12.536 -5.357 1.863 1.00 93.00 89 MET A O 1
ATOM 757 N N . HIS A 1 90 ? 13.746 -3.490 1.665 1.00 92.81 90 HIS A N 1
ATOM 758 C CA . HIS A 1 90 ? 14.588 -3.999 0.568 1.00 92.81 90 HIS A CA 1
ATOM 759 C C . HIS A 1 90 ? 15.352 -5.297 0.889 1.00 92.81 90 HIS A C 1
ATOM 761 O O . HIS A 1 90 ? 15.789 -5.985 -0.031 1.00 92.81 90 HIS A O 1
ATOM 767 N N . LYS A 1 91 ? 15.528 -5.651 2.168 1.00 92.38 91 LYS A N 1
ATOM 768 C CA . LYS A 1 91 ? 16.149 -6.919 2.588 1.00 92.38 91 LYS A CA 1
ATOM 769 C C . LYS A 1 91 ? 15.175 -8.097 2.664 1.00 92.38 91 LYS A C 1
ATOM 771 O O . LYS A 1 91 ? 15.604 -9.190 3.005 1.00 92.38 91 LYS A O 1
ATOM 776 N N . MET A 1 92 ? 13.885 -7.905 2.377 1.00 93.31 92 MET A N 1
ATOM 777 C CA . MET A 1 92 ? 12.859 -8.947 2.492 1.00 93.31 92 MET A CA 1
ATOM 778 C C . MET A 1 92 ? 12.598 -9.619 1.132 1.00 93.31 92 MET A C 1
ATOM 780 O O . MET A 1 92 ? 11.910 -9.032 0.292 1.00 93.31 92 MET A O 1
ATOM 784 N N . PRO A 1 93 ? 13.053 -10.868 0.899 1.00 94.69 93 PRO A N 1
ATOM 785 C CA . PRO A 1 93 ? 12.928 -11.523 -0.408 1.00 94.69 93 PRO A CA 1
ATOM 786 C C . PRO A 1 93 ? 11.478 -11.704 -0.855 1.00 94.69 93 PRO A C 1
ATOM 788 O O . PRO A 1 93 ? 11.163 -11.613 -2.038 1.00 94.69 93 PRO A O 1
ATOM 791 N N . ARG A 1 94 ? 10.566 -11.936 0.099 1.00 95.56 94 ARG A N 1
ATOM 792 C CA . ARG A 1 94 ? 9.155 -12.189 -0.203 1.00 95.56 94 ARG A CA 1
ATOM 793 C C . ARG A 1 94 ? 8.485 -11.021 -0.925 1.00 95.56 94 ARG A C 1
ATOM 795 O O . ARG A 1 94 ? 7.741 -11.256 -1.870 1.00 95.56 94 ARG A O 1
ATOM 802 N N . ILE A 1 95 ? 8.776 -9.787 -0.511 1.00 95.62 95 ILE A N 1
ATOM 803 C CA . ILE A 1 95 ? 8.200 -8.585 -1.131 1.00 95.62 95 ILE A CA 1
ATOM 804 C C . ILE A 1 95 ? 8.729 -8.423 -2.558 1.00 95.62 95 ILE A C 1
ATOM 806 O O . ILE A 1 95 ? 7.946 -8.130 -3.457 1.00 95.62 95 ILE A O 1
ATOM 810 N N . TRP A 1 96 ? 10.020 -8.685 -2.786 1.00 96.31 96 TRP A N 1
ATOM 811 C CA . TRP A 1 96 ? 10.599 -8.694 -4.131 1.00 96.31 96 TRP A CA 1
ATOM 812 C C . TRP A 1 96 ? 9.948 -9.734 -5.038 1.00 96.31 96 TRP A C 1
ATOM 814 O O . TRP A 1 96 ? 9.546 -9.394 -6.146 1.00 96.31 96 TRP A O 1
ATOM 824 N N . MET A 1 97 ? 9.795 -10.975 -4.566 1.00 95.88 97 MET A N 1
ATOM 825 C CA . MET A 1 97 ? 9.152 -12.042 -5.342 1.00 95.88 97 MET A CA 1
ATOM 826 C C . MET A 1 97 ? 7.713 -11.677 -5.714 1.00 95.88 97 MET A C 1
ATOM 828 O O . MET A 1 97 ? 7.328 -11.790 -6.877 1.00 95.88 97 MET A O 1
ATOM 832 N N . ASP A 1 98 ? 6.936 -11.182 -4.748 1.00 96.62 98 ASP A N 1
ATOM 833 C CA . ASP A 1 98 ? 5.560 -10.749 -4.990 1.00 96.62 98 ASP A CA 1
ATOM 834 C C . ASP A 1 98 ? 5.493 -9.557 -5.964 1.00 96.62 98 ASP A C 1
ATOM 836 O O . ASP A 1 98 ? 4.584 -9.516 -6.797 1.00 96.62 98 ASP A O 1
ATOM 840 N N . TYR A 1 99 ? 6.451 -8.622 -5.908 1.00 96.88 99 TYR A N 1
ATOM 841 C CA . TYR A 1 99 ? 6.501 -7.481 -6.825 1.00 96.88 99 TYR A CA 1
ATOM 842 C C . TYR A 1 99 ? 6.894 -7.889 -8.248 1.00 96.88 99 TYR A C 1
ATOM 844 O O . TYR A 1 99 ? 6.232 -7.499 -9.208 1.00 96.88 99 TYR A O 1
ATOM 852 N N . CYS A 1 100 ? 7.935 -8.709 -8.397 1.00 95.69 100 CYS A N 1
ATOM 853 C CA . CYS A 1 100 ? 8.369 -9.218 -9.694 1.00 95.69 100 CYS A CA 1
ATOM 854 C C . CYS A 1 100 ? 7.267 -10.032 -10.377 1.00 95.69 100 CYS A C 1
ATOM 856 O O . CYS A 1 100 ? 7.008 -9.822 -11.563 1.00 95.69 100 CYS A O 1
ATOM 858 N N . GLN A 1 101 ? 6.574 -10.903 -9.632 1.00 95.81 101 GLN A N 1
ATOM 859 C CA . GLN A 1 101 ? 5.418 -11.627 -10.162 1.00 95.81 101 GLN A CA 1
ATOM 860 C C . GLN A 1 101 ? 4.329 -10.650 -10.619 1.00 95.81 101 GLN A C 1
ATOM 862 O O . GLN A 1 101 ? 3.851 -10.746 -11.743 1.00 95.81 101 GLN A O 1
ATOM 867 N N . PHE A 1 102 ? 3.990 -9.661 -9.787 1.00 96.25 102 PHE A N 1
ATOM 868 C CA . PHE A 1 102 ? 2.957 -8.681 -10.117 1.00 96.25 102 PHE A CA 1
ATOM 869 C C . PHE A 1 102 ? 3.290 -7.836 -11.358 1.00 96.25 102 PHE A C 1
ATOM 871 O O . PHE A 1 102 ? 2.389 -7.512 -12.127 1.00 96.25 102 PHE A O 1
ATOM 878 N N . LEU A 1 103 ? 4.560 -7.483 -11.581 1.00 95.44 103 LEU A N 1
ATOM 879 C CA . LEU A 1 103 ? 4.998 -6.782 -12.796 1.00 95.44 103 LEU A CA 1
ATOM 880 C C . LEU A 1 103 ? 4.998 -7.685 -14.036 1.00 95.44 103 LEU A C 1
ATOM 882 O O . LEU A 1 103 ? 4.675 -7.219 -15.131 1.00 95.44 103 LEU A O 1
ATOM 886 N N . THR A 1 104 ? 5.332 -8.965 -13.859 1.00 94.56 104 THR A N 1
ATOM 887 C CA . THR A 1 104 ? 5.287 -9.969 -14.931 1.00 94.56 104 THR A CA 1
ATOM 888 C C . THR A 1 104 ? 3.856 -10.145 -15.430 1.00 94.56 104 THR A C 1
ATOM 890 O O . THR A 1 104 ? 3.627 -10.111 -16.636 1.00 94.56 104 THR A O 1
ATOM 893 N N . ASP A 1 105 ? 2.887 -10.211 -14.512 1.00 92.31 105 ASP A N 1
ATOM 894 C CA . ASP A 1 105 ? 1.457 -10.313 -14.834 1.00 92.31 105 ASP A CA 1
ATOM 895 C C . ASP A 1 105 ? 0.928 -9.076 -15.599 1.00 92.31 105 ASP A C 1
ATOM 897 O O . ASP A 1 105 ? -0.086 -9.160 -16.288 1.00 92.31 105 ASP A O 1
ATOM 901 N N . GLN A 1 106 ? 1.610 -7.926 -15.503 1.00 92.94 106 GLN A N 1
ATOM 902 C CA . GLN A 1 106 ? 1.289 -6.695 -16.243 1.00 92.94 106 GLN A CA 1
ATOM 903 C C . GLN A 1 106 ? 1.978 -6.605 -17.615 1.00 92.94 106 GLN A C 1
ATOM 905 O O . GLN A 1 106 ? 1.799 -5.616 -18.325 1.00 92.94 106 GLN A O 1
ATOM 910 N N . CYS A 1 107 ? 2.807 -7.586 -17.987 1.00 91.75 107 CYS A N 1
ATOM 911 C CA . CYS A 1 107 ? 3.605 -7.580 -19.218 1.00 91.75 107 CYS A CA 1
ATOM 912 C C . CYS A 1 107 ? 4.560 -6.373 -19.351 1.00 91.75 107 CYS A C 1
ATOM 914 O O . CYS A 1 107 ? 4.984 -6.016 -20.452 1.00 91.75 107 CYS A O 1
ATOM 916 N N . LEU A 1 108 ? 4.967 -5.750 -18.239 1.00 89.31 108 LEU A N 1
ATOM 917 C CA . LEU A 1 108 ? 5.911 -4.626 -18.238 1.00 89.31 108 LEU A CA 1
ATOM 918 C C . LEU A 1 108 ? 7.358 -5.134 -18.321 1.00 89.31 108 LEU A C 1
ATOM 920 O O . LEU A 1 108 ? 8.119 -5.015 -17.361 1.00 89.31 108 LEU A O 1
ATOM 924 N N . ILE A 1 109 ? 7.749 -5.716 -19.459 1.00 90.69 109 ILE A N 1
ATOM 925 C CA . ILE A 1 109 ? 9.002 -6.484 -19.632 1.00 90.69 109 ILE A CA 1
ATOM 926 C C . ILE A 1 109 ? 10.235 -5.705 -19.150 1.00 90.69 109 ILE A C 1
ATOM 928 O O . ILE A 1 109 ? 10.990 -6.178 -18.299 1.00 90.69 109 ILE A O 1
ATOM 932 N N . THR A 1 110 ? 10.426 -4.478 -19.642 1.00 93.06 110 THR A N 1
ATOM 933 C CA . THR A 1 110 ? 11.597 -3.657 -19.291 1.00 93.06 110 THR A CA 1
ATOM 934 C C . THR A 1 110 ? 11.644 -3.326 -17.801 1.00 93.06 110 THR A C 1
ATOM 936 O O . THR A 1 110 ? 12.716 -3.366 -17.195 1.00 93.06 110 THR A O 1
ATOM 939 N N . ARG A 1 111 ? 10.490 -3.008 -17.201 1.00 92.19 111 ARG A N 1
ATOM 940 C CA . ARG A 1 111 ? 10.388 -2.698 -15.769 1.00 92.19 111 ARG A CA 1
ATOM 941 C C . ARG A 1 111 ? 10.660 -3.945 -14.937 1.00 92.19 111 ARG A C 1
ATOM 943 O O . ARG A 1 111 ? 11.501 -3.898 -14.051 1.00 92.19 111 ARG A O 1
ATOM 950 N N . THR A 1 112 ? 10.027 -5.057 -15.293 1.00 93.56 112 THR A N 1
ATOM 951 C CA . THR A 1 112 ? 10.189 -6.369 -14.659 1.00 93.56 112 THR A CA 1
ATOM 952 C C . THR A 1 112 ? 11.658 -6.779 -14.613 1.00 93.56 112 THR A C 1
ATOM 954 O O . THR A 1 112 ? 12.177 -7.037 -13.531 1.00 93.56 112 THR A O 1
ATOM 957 N N . ARG A 1 113 ? 12.371 -6.727 -15.750 1.00 95.50 113 ARG A N 1
ATOM 958 C CA . ARG A 1 113 ? 13.811 -7.032 -15.823 1.00 95.50 113 ARG A CA 1
ATOM 959 C C . ARG A 1 113 ? 14.635 -6.187 -14.850 1.00 95.50 113 ARG A C 1
ATOM 961 O O . ARG A 1 113 ? 15.402 -6.727 -14.062 1.00 95.50 113 ARG A O 1
ATOM 968 N N . ARG A 1 114 ? 14.440 -4.864 -14.864 1.00 94.81 114 ARG A N 1
ATOM 969 C CA . ARG A 1 114 ? 15.156 -3.945 -13.961 1.00 94.81 114 ARG A CA 1
ATOM 970 C C . ARG A 1 114 ? 14.840 -4.223 -12.491 1.00 94.81 114 ARG A C 1
ATOM 972 O O . ARG A 1 114 ? 15.718 -4.079 -11.646 1.00 94.81 114 ARG A O 1
ATOM 979 N N . THR A 1 115 ? 13.605 -4.605 -12.174 1.00 94.56 115 THR A N 1
ATOM 980 C CA . THR A 1 115 ? 13.204 -4.972 -10.811 1.00 94.56 115 THR A CA 1
ATOM 981 C C . THR A 1 115 ? 13.873 -6.270 -10.362 1.00 94.56 115 THR A C 1
ATOM 983 O O . THR A 1 115 ? 14.368 -6.314 -9.239 1.00 94.56 115 THR A O 1
ATOM 986 N N . PHE A 1 116 ? 13.978 -7.283 -11.229 1.00 93.75 116 PHE A N 1
ATOM 987 C CA . PHE A 1 116 ? 14.760 -8.491 -10.941 1.00 93.75 116 PHE A CA 1
ATOM 988 C C . PHE A 1 116 ? 16.235 -8.165 -10.680 1.00 93.75 116 PHE A C 1
ATOM 990 O O . PHE A 1 116 ? 16.778 -8.592 -9.663 1.00 93.75 116 PHE A O 1
ATOM 997 N N . ASP A 1 117 ? 16.858 -7.337 -11.523 1.00 94.25 117 ASP A N 1
ATOM 998 C CA . ASP A 1 117 ? 18.247 -6.903 -11.326 1.00 94.25 117 ASP A CA 1
ATOM 999 C C . ASP A 1 117 ? 18.431 -6.174 -9.980 1.00 94.25 117 ASP A C 1
ATOM 1001 O O . ASP A 1 117 ? 19.420 -6.386 -9.277 1.00 94.25 117 ASP A O 1
ATOM 1005 N N . ARG A 1 118 ? 17.471 -5.323 -9.588 1.00 95.00 118 ARG A N 1
ATOM 1006 C CA . ARG A 1 118 ? 17.467 -4.646 -8.277 1.00 95.00 118 ARG A CA 1
ATOM 1007 C C . ARG A 1 118 ? 17.333 -5.641 -7.126 1.00 95.00 118 ARG A C 1
ATOM 1009 O O . ARG A 1 118 ? 18.075 -5.518 -6.155 1.00 95.00 118 ARG A O 1
ATOM 1016 N N . ALA A 1 119 ? 16.425 -6.610 -7.236 1.00 93.56 119 ALA A N 1
ATOM 1017 C CA . ALA A 1 119 ? 16.211 -7.631 -6.216 1.00 93.56 119 ALA A CA 1
ATOM 1018 C C . ALA A 1 119 ? 17.492 -8.440 -5.964 1.00 93.56 119 ALA A C 1
ATOM 1020 O O . ALA A 1 119 ? 17.924 -8.558 -4.820 1.00 93.56 119 ALA A O 1
ATOM 1021 N N . LEU A 1 120 ? 18.139 -8.915 -7.033 1.00 91.94 120 LEU A N 1
ATOM 1022 C CA . LEU A 1 120 ? 19.367 -9.715 -6.956 1.00 91.94 120 LEU A CA 1
ATOM 1023 C C . LEU A 1 120 ? 20.557 -8.949 -6.365 1.00 91.94 120 LEU A C 1
ATOM 1025 O O . LEU A 1 120 ? 21.422 -9.554 -5.752 1.00 91.94 120 LEU A O 1
ATOM 1029 N N . ARG A 1 121 ? 20.612 -7.622 -6.526 1.00 90.56 121 ARG A N 1
ATOM 1030 C CA . ARG A 1 121 ? 21.650 -6.786 -5.892 1.00 90.56 121 ARG A CA 1
ATOM 1031 C C . ARG A 1 121 ? 21.349 -6.461 -4.431 1.00 90.56 121 ARG A C 1
ATOM 1033 O O . ARG A 1 121 ? 22.264 -6.214 -3.652 1.00 90.56 121 ARG A O 1
ATOM 1040 N N . ALA A 1 122 ? 20.070 -6.353 -4.075 1.00 87.88 122 ALA A N 1
ATOM 1041 C CA . ALA A 1 122 ? 19.648 -5.930 -2.743 1.00 87.88 122 ALA A CA 1
ATOM 1042 C C . ALA A 1 122 ? 19.714 -7.069 -1.714 1.00 87.88 122 ALA A C 1
ATOM 1044 O O . ALA A 1 122 ? 19.953 -6.806 -0.525 1.00 87.88 122 ALA A O 1
ATOM 1045 N N . LEU A 1 123 ? 19.486 -8.301 -2.167 1.00 83.00 123 LEU A N 1
ATOM 1046 C CA . LEU A 1 123 ? 19.514 -9.516 -1.363 1.00 83.00 123 LEU A CA 1
ATOM 1047 C C . LEU A 1 123 ? 20.945 -10.094 -1.360 1.00 83.00 123 LEU A C 1
ATOM 1049 O O . LEU A 1 123 ? 21.515 -10.230 -2.439 1.00 83.00 123 LEU A O 1
ATOM 1053 N N . PRO A 1 124 ? 21.547 -10.346 -0.183 1.00 69.00 124 PRO A N 1
ATOM 1054 C CA . PRO A 1 124 ? 22.848 -11.006 -0.084 1.00 69.00 124 PRO A CA 1
ATOM 1055 C C . PRO A 1 124 ? 22.780 -12.489 -0.465 1.00 69.00 124 PRO A C 1
ATOM 1057 O O . PRO A 1 124 ? 21.691 -13.091 -0.309 1.00 69.00 124 PRO A O 1
#

Sequence (124 aa):
EEEDLPYEEDVLRNTYSVKCWFRYIDHKSSAPNYAVNMIYERALKELPGSYKLWYSYLRLRRKQVKGKCLTDPMYDETNGAFERALVFMHKMPRIWMDYCQFLTDQCLITRTRRTFDRALRALP
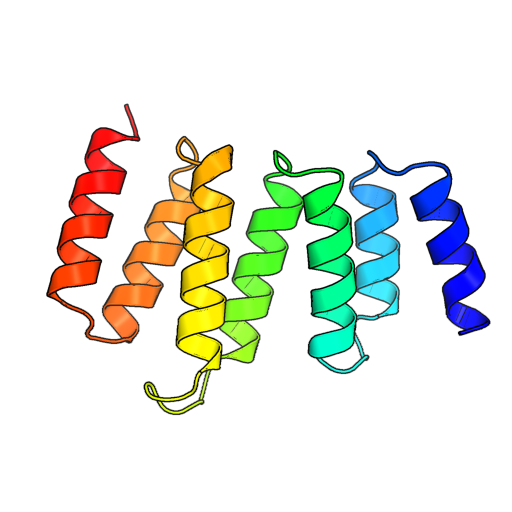
InterPro domains:
  IPR011990 Tetratricopeptide-like helical domain superfamily [G3DSA:1.25.40.10] (7-124)
  IPR011990 Tetratricopeptide-like helical domain superfamily [SSF48452] (8-64)
  IPR045075 Pre-mRNA-splicing factor Syf1-like [PTHR11246] (3-124)
  IPR055433 Pre-mRNA-splicing factor Syf1-like, N-terminal HAT-repeats domain [PF23233] (3-124)

Organism: Capitella teleta (NCBI:txid283909)

Foldseek 3Di:
DVVLVVLVVQCVVVVLDPVSLVVSLVVCVVPDPVVSLVSLVSSCVSVVQDPVSLVVNLVSLVVVCPPPDLPDCSLVVSLVSLVSNCVNCLQPLVSLVVNLVSCVVSVVVVVSVVSVVSSVVSYD

Secondary structure (DSSP, 8-state):
-GGGHHHHHHHHHTTT-HHHHHHHHHHTTTS-HHHHHHHHHHHHHH-TT-HHHHHHHHHHHHHHHTTS-TTSHHHHHHHHHHHHHHHHHTT-HHHHHHHHHHHHHTT-HHHHHHHHHHHHHH--

pLDDT: mean 94.15, std 4.72, range [61.56, 97.94]